Protein AF-A0A9X1GFK8-F1 (afdb_monomer)

pLDDT: mean 91.01, std 6.74, range [55.97, 97.25]

Sequence (91 aa):
KERSILLLSSQEMGLPILYKNLILNKYPSFKKVDIYEKDVFSLDYTLINQYDLVLTDVNLNLNRISSAILKISKVPTDAFWHNLETFLHST

Foldseek 3Di:
DQAAEEEEEPDPPVQLVVVVVVCCVVPVVRDRYYYDPDDPVDDDLVVVQVGQEYEYCDDDDPVSHPHHYDYDDPDQDPVSVVVVVCSNPDD

Secondary structure (DSSP, 8-state):
----EEEE-SS-THHHHHHHHHHHHH-TT---EEE--S-TTS--HHHHTTSSEEEESS---TTT--SEEEE--SS--HHHHHHHHHHHH--

Nearest PDB structures (foldseek):
  5way-assembly1_B  TM=7.517E-01  e=3.078E-02  Streptococcus pneumoniae
  5way-assembly1_A  TM=6.335E-01  e=3.765E-02  Streptococcus pneumoniae
  6swl-assembly2_B  TM=5.945E-01  e=4.306E-02  Geobacillus stearothermophilus
  1zgh-assembly1_A  TM=5.974E-01  e=4.605E-02  Acetivibrio thermocellus ATCC 27405
  3fkq-assembly1_A-2  TM=6.487E-01  e=1.886E-01  Agathobacter rectalis

Solvent-accessible surface area (backbone atoms only — not comparable to full-atom values): 5570 Å² total; per-residue (Å²): 128,88,74,30,38,34,28,40,56,80,61,64,71,65,57,43,53,50,53,50,52,54,48,36,72,77,38,70,87,60,76,52,66,46,66,64,83,68,59,74,92,62,72,59,48,77,64,58,49,74,25,56,30,35,41,24,64,59,88,72,64,72,93,67,56,78,37,45,78,44,78,52,61,101,64,86,49,72,68,50,54,52,52,51,50,53,54,76,68,57,131

Radius of gyration: 12.32 Å; Cα contacts (8 Å, |Δi|>4): 110; chains: 1; bounding box: 30×28×26 Å

Mean predicted aligned error: 3.56 Å

Organism: Enterococcus faecium (NCBI:txid1352)

Structure (mmCIF, N/CA/C/O backbone):
data_AF-A0A9X1GFK8-F1
#
_entry.id   AF-A0A9X1GFK8-F1
#
loop_
_atom_site.group_PDB
_atom_site.id
_atom_site.type_symbol
_atom_site.label_atom_id
_atom_site.label_alt_id
_atom_site.label_comp_id
_atom_site.label_asym_id
_atom_site.label_entity_id
_atom_site.label_seq_id
_atom_site.pdbx_PDB_ins_code
_atom_site.Cartn_x
_atom_site.Cartn_y
_atom_site.Cartn_z
_atom_site.occupancy
_atom_site.B_iso_or_equiv
_atom_site.auth_seq_id
_atom_site.auth_comp_id
_atom_site.auth_asym_id
_atom_site.auth_atom_id
_atom_site.pdbx_PDB_model_num
ATOM 1 N N . LYS A 1 1 ? -10.384 -4.547 15.339 1.00 59.75 1 LYS A N 1
ATOM 2 C CA . LYS A 1 1 ? -9.004 -4.878 14.902 1.00 59.75 1 LYS A CA 1
ATOM 3 C C . LYS A 1 1 ? -8.458 -3.631 14.217 1.00 59.75 1 LYS A C 1
ATOM 5 O O . LYS A 1 1 ? -9.174 -3.094 13.385 1.00 59.75 1 LYS A O 1
ATOM 10 N N . GLU A 1 2 ? -7.301 -3.106 14.621 1.00 77.12 2 GLU A N 1
ATOM 11 C CA . GLU A 1 2 ? -6.707 -1.949 13.929 1.00 77.12 2 GLU A CA 1
ATOM 12 C C . GLU A 1 2 ? -6.310 -2.387 12.513 1.00 77.12 2 GLU A C 1
ATOM 14 O O . GLU A 1 2 ? -5.653 -3.421 12.363 1.00 77.12 2 GLU A O 1
ATOM 19 N N . ARG A 1 3 ? -6.776 -1.661 11.488 1.00 88.25 3 ARG A N 1
ATOM 20 C CA . ARG A 1 3 ? -6.424 -1.956 10.093 1.00 88.25 3 ARG A CA 1
ATOM 21 C C . ARG A 1 3 ? -4.935 -1.693 9.882 1.00 88.25 3 ARG A C 1
ATOM 23 O O . ARG A 1 3 ? -4.338 -0.873 10.569 1.00 88.25 3 ARG A O 1
ATOM 30 N N . SER A 1 4 ? -4.337 -2.392 8.933 1.00 94.06 4 SER A N 1
ATOM 31 C CA . SER A 1 4 ? -2.913 -2.304 8.627 1.00 94.06 4 SER A CA 1
ATOM 32 C C . SER A 1 4 ? -2.681 -1.984 7.159 1.00 94.06 4 SER A C 1
ATOM 34 O O . SER A 1 4 ? -3.358 -2.529 6.286 1.00 94.06 4 SER A O 1
ATOM 36 N N . ILE A 1 5 ? -1.731 -1.085 6.900 1.00 96.06 5 ILE A N 1
ATOM 37 C CA . ILE A 1 5 ? -1.375 -0.626 5.558 1.00 96.06 5 ILE A CA 1
ATOM 38 C C . ILE A 1 5 ? 0.084 -0.958 5.272 1.00 96.06 5 ILE A C 1
ATOM 40 O O . ILE A 1 5 ? 0.963 -0.634 6.069 1.00 96.06 5 ILE A O 1
ATOM 44 N N . LEU A 1 6 ? 0.331 -1.532 4.098 1.00 97.25 6 LEU A N 1
ATOM 45 C CA . LEU A 1 6 ? 1.661 -1.682 3.524 1.00 97.25 6 LEU A CA 1
ATOM 46 C C . LEU A 1 6 ? 1.822 -0.754 2.320 1.00 97.25 6 LEU A C 1
ATOM 48 O O . LEU A 1 6 ? 1.027 -0.793 1.382 1.00 97.25 6 LEU A O 1
ATOM 52 N N . LEU A 1 7 ? 2.876 0.052 2.325 1.00 96.56 7 LEU A N 1
ATOM 53 C CA . LEU A 1 7 ? 3.297 0.877 1.199 1.00 96.56 7 LEU A CA 1
ATOM 54 C C . LEU A 1 7 ? 4.344 0.130 0.386 1.00 96.56 7 LEU A C 1
ATOM 56 O O . LEU A 1 7 ? 5.450 -0.119 0.863 1.00 96.56 7 LEU A O 1
ATOM 60 N N . LEU A 1 8 ? 3.996 -0.208 -0.849 1.00 95.06 8 LEU A N 1
ATOM 61 C CA . LEU A 1 8 ? 4.846 -0.971 -1.752 1.00 95.06 8 LEU A CA 1
ATOM 62 C C . LEU A 1 8 ? 4.985 -0.209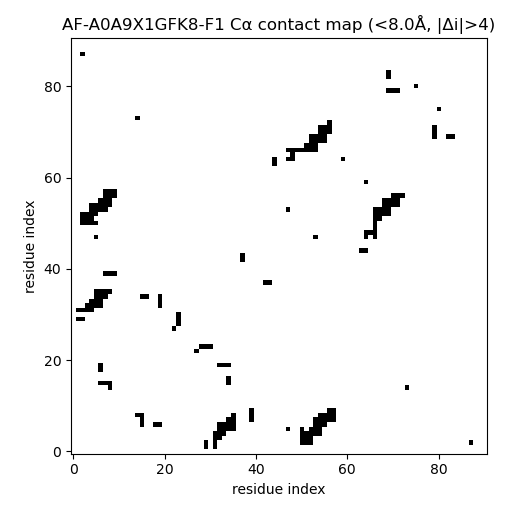 -3.061 1.00 95.06 8 LEU A C 1
ATOM 64 O O . LEU A 1 8 ? 4.022 -0.090 -3.812 1.00 95.06 8 LEU A O 1
ATOM 68 N N . SER A 1 9 ? 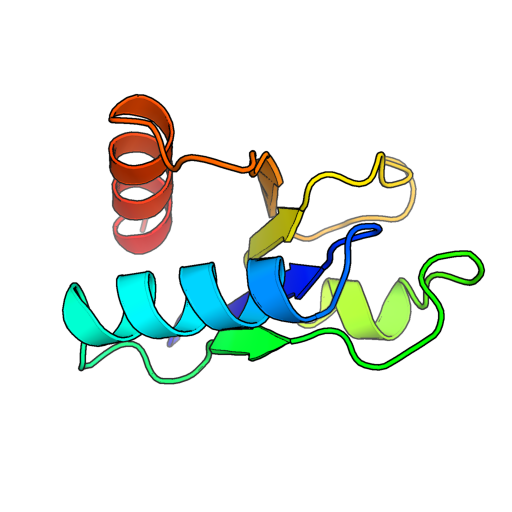6.180 0.291 -3.351 1.00 92.94 9 SER A N 1
ATOM 69 C CA . SER A 1 9 ? 6.421 1.118 -4.530 1.00 92.94 9 SER A CA 1
ATOM 70 C C . SER A 1 9 ? 7.642 0.641 -5.292 1.00 92.94 9 SER A C 1
ATOM 72 O O . SER A 1 9 ? 8.672 0.398 -4.675 1.00 92.94 9 SER A O 1
ATOM 74 N N . SER A 1 10 ? 7.541 0.574 -6.619 1.00 88.31 10 SER A N 1
ATOM 75 C CA . SER A 1 10 ? 8.708 0.365 -7.495 1.00 88.31 10 SER A CA 1
ATOM 76 C C . SER A 1 10 ? 9.530 1.634 -7.729 1.00 88.31 10 SER A C 1
ATOM 78 O O . SER A 1 10 ? 10.682 1.556 -8.152 1.00 88.31 10 SER A O 1
ATOM 80 N N . GLN A 1 11 ? 8.949 2.804 -7.455 1.00 83.38 11 GLN A N 1
ATOM 81 C CA . GLN A 1 11 ? 9.678 4.072 -7.418 1.00 83.38 11 GLN A CA 1
ATOM 82 C C . GLN A 1 11 ? 10.572 4.167 -6.176 1.00 83.38 11 GLN A C 1
ATOM 84 O O . GLN A 1 11 ? 10.415 3.401 -5.226 1.00 83.38 11 GLN A O 1
ATOM 89 N N . GLU A 1 12 ? 11.472 5.152 -6.172 1.00 79.19 12 GLU A N 1
ATOM 90 C CA . GLU A 1 12 ? 12.353 5.466 -5.045 1.00 79.19 12 GLU A CA 1
ATOM 91 C C . GLU A 1 12 ? 11.604 5.516 -3.700 1.00 79.19 12 GLU A C 1
ATOM 93 O O . GLU A 1 12 ? 10.437 5.921 -3.632 1.00 79.19 12 GLU A O 1
ATOM 98 N N . MET A 1 13 ? 12.310 5.186 -2.608 1.00 83.06 13 MET A N 1
ATOM 99 C CA . MET A 1 13 ? 11.772 5.187 -1.235 1.00 83.06 13 MET A CA 1
ATOM 100 C C . MET A 1 13 ? 11.050 6.487 -0.842 1.00 83.06 13 MET A C 1
ATOM 102 O O . MET A 1 13 ? 10.214 6.470 0.062 1.00 83.06 13 MET A O 1
ATOM 106 N N . GLY A 1 14 ? 11.324 7.603 -1.525 1.00 89.19 14 GLY A N 1
ATOM 107 C CA . GLY A 1 14 ? 10.635 8.872 -1.313 1.00 89.19 14 GLY A CA 1
ATOM 108 C C . GLY A 1 14 ? 9.112 8.781 -1.447 1.00 89.19 14 GLY A C 1
ATOM 109 O O . GLY A 1 14 ? 8.409 9.421 -0.666 1.00 89.19 14 GLY A O 1
ATOM 110 N N . LEU A 1 15 ? 8.579 7.964 -2.367 1.00 91.19 15 LEU A N 1
ATOM 111 C CA . LEU A 1 15 ? 7.128 7.867 -2.566 1.00 91.19 15 LEU A CA 1
ATOM 112 C C . LEU A 1 15 ? 6.420 7.139 -1.402 1.00 91.19 15 LEU A C 1
ATOM 114 O O . LEU A 1 15 ? 5.493 7.723 -0.834 1.00 91.19 15 LEU A O 1
ATOM 118 N N . PRO A 1 16 ? 6.848 5.934 -0.970 1.00 93.94 16 PRO A N 1
ATOM 119 C CA . PRO A 1 16 ? 6.343 5.320 0.259 1.00 93.94 16 PRO A CA 1
ATOM 120 C C . PRO A 1 16 ? 6.443 6.233 1.484 1.00 93.94 16 PRO A C 1
ATOM 122 O O . PRO A 1 16 ? 5.473 6.371 2.225 1.00 93.94 16 PRO A O 1
ATOM 125 N N . ILE A 1 17 ? 7.583 6.904 1.682 1.00 94.56 17 ILE A N 1
ATOM 126 C CA . ILE A 1 17 ? 7.786 7.804 2.827 1.00 94.56 17 ILE A CA 1
ATOM 127 C C . ILE A 1 17 ? 6.800 8.979 2.782 1.00 94.56 17 ILE A C 1
ATOM 129 O O . ILE A 1 17 ? 6.187 9.302 3.801 1.00 94.56 17 ILE A O 1
ATOM 133 N N . LEU A 1 18 ? 6.599 9.584 1.606 1.00 94.12 18 LEU A N 1
ATOM 134 C CA . LEU A 1 18 ? 5.627 10.659 1.409 1.00 94.12 18 LEU A CA 1
ATOM 135 C C . LEU A 1 18 ? 4.224 10.213 1.831 1.00 94.12 18 LEU A C 1
ATOM 137 O O . LEU A 1 18 ? 3.599 10.867 2.664 1.00 94.12 18 LEU A O 1
ATOM 141 N N . TYR A 1 19 ? 3.738 9.089 1.300 1.00 94.94 19 TYR A N 1
ATOM 142 C CA . TYR A 1 19 ? 2.403 8.593 1.638 1.00 94.94 19 TYR A CA 1
ATOM 143 C C . TYR A 1 19 ? 2.278 8.220 3.115 1.00 94.94 19 TYR A C 1
ATOM 145 O O . TYR A 1 19 ? 1.268 8.561 3.727 1.00 94.94 19 TYR A O 1
ATOM 153 N N . LYS A 1 20 ? 3.298 7.589 3.713 1.00 95.50 20 LYS A N 1
ATOM 154 C CA . LYS A 1 20 ? 3.310 7.289 5.151 1.00 95.50 20 LYS A CA 1
ATOM 155 C C . LYS A 1 20 ? 3.114 8.559 5.976 1.00 95.50 20 LYS A C 1
ATOM 157 O O . LYS A 1 20 ? 2.224 8.605 6.820 1.00 95.50 20 LYS A O 1
ATOM 162 N N . ASN A 1 21 ? 3.886 9.605 5.686 1.00 94.69 21 ASN A N 1
ATOM 163 C CA . ASN A 1 21 ? 3.797 10.878 6.401 1.00 94.69 21 ASN A CA 1
ATOM 164 C C . ASN A 1 21 ? 2.443 11.565 6.192 1.00 94.69 21 ASN A C 1
ATOM 166 O O . ASN A 1 21 ? 1.852 12.057 7.148 1.00 94.69 21 ASN A O 1
ATOM 170 N N . LEU A 1 22 ? 1.919 11.572 4.963 1.00 94.50 22 LEU A N 1
ATOM 171 C CA . LEU A 1 22 ? 0.613 12.165 4.669 1.00 94.50 22 LEU A CA 1
ATOM 172 C C . LEU A 1 22 ? -0.525 11.453 5.413 1.00 94.50 22 LEU A C 1
ATOM 174 O O . LEU A 1 22 ? -1.390 12.115 5.985 1.00 94.50 22 LEU A O 1
ATOM 178 N N . ILE A 1 23 ? -0.512 10.117 5.434 1.00 93.56 23 ILE A N 1
ATOM 179 C CA . ILE A 1 23 ? 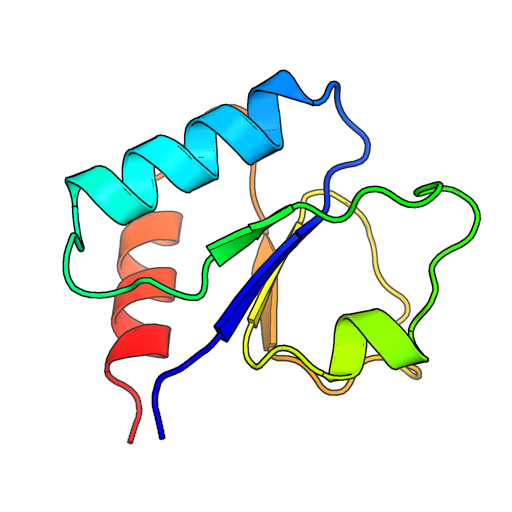-1.518 9.315 6.138 1.00 93.56 23 ILE A CA 1
ATOM 180 C C . ILE A 1 23 ? -1.428 9.558 7.642 1.00 93.56 23 ILE A C 1
ATOM 182 O O . ILE A 1 23 ? -2.452 9.832 8.255 1.00 93.56 23 ILE A O 1
ATOM 186 N N . LEU A 1 24 ? -0.228 9.521 8.228 1.00 93.12 24 LEU A N 1
ATOM 187 C CA . LEU A 1 24 ? -0.040 9.745 9.666 1.00 93.12 24 LEU A CA 1
ATOM 188 C C . LEU A 1 24 ? -0.384 11.179 10.090 1.00 93.12 24 LEU A C 1
ATOM 190 O O . LEU A 1 24 ? -0.915 11.378 11.177 1.00 93.12 24 LEU A O 1
ATOM 194 N N . ASN A 1 25 ? -0.147 12.174 9.233 1.00 93.75 25 ASN A N 1
ATOM 195 C CA . ASN A 1 25 ? -0.556 13.553 9.503 1.00 93.75 25 ASN A CA 1
ATOM 196 C C . ASN A 1 25 ? -2.083 13.712 9.491 1.00 93.75 25 ASN A C 1
ATOM 198 O O . ASN A 1 25 ? -2.629 14.440 10.316 1.00 93.75 25 ASN A O 1
ATOM 202 N N . LYS A 1 26 ? -2.778 13.042 8.561 1.00 92.00 26 LYS A N 1
ATOM 203 C CA . LYS A 1 26 ? -4.242 13.118 8.441 1.00 92.00 26 LYS A CA 1
ATOM 204 C C . LYS A 1 26 ? -4.967 12.221 9.451 1.00 92.00 26 LYS A C 1
ATOM 206 O O . LYS A 1 26 ? -6.029 12.591 9.941 1.00 92.00 26 LYS A O 1
ATOM 211 N N . TYR A 1 27 ? -4.377 11.076 9.789 1.00 90.12 27 TYR A N 1
ATOM 212 C CA . TYR A 1 27 ? -4.916 10.066 10.700 1.00 90.12 27 TYR A CA 1
ATOM 213 C C . TYR A 1 27 ? -3.862 9.654 11.752 1.00 90.12 27 TYR A C 1
ATOM 215 O O . TYR A 1 27 ? -3.342 8.538 11.703 1.00 90.12 27 TYR A O 1
ATOM 223 N N . PRO A 1 28 ? -3.550 10.508 12.747 1.00 86.06 28 PRO A N 1
ATOM 224 C CA . PRO A 1 28 ? -2.460 10.258 13.705 1.00 86.06 28 PRO A CA 1
ATOM 225 C C . PRO A 1 28 ? -2.667 9.037 14.609 1.00 86.06 28 PRO A C 1
ATOM 227 O O . PRO A 1 28 ? -1.715 8.487 15.164 1.00 86.06 28 PRO A O 1
ATOM 230 N N . SER A 1 29 ? -3.920 8.614 14.786 1.00 84.56 29 SER A N 1
ATOM 231 C CA . SER A 1 29 ? -4.278 7.412 15.539 1.00 84.56 29 SER A CA 1
ATOM 232 C C . SER A 1 29 ? -3.996 6.116 14.775 1.00 84.56 29 SER A C 1
ATOM 234 O O . SER A 1 29 ? -3.985 5.059 15.399 1.00 84.56 29 SER A O 1
ATOM 236 N N 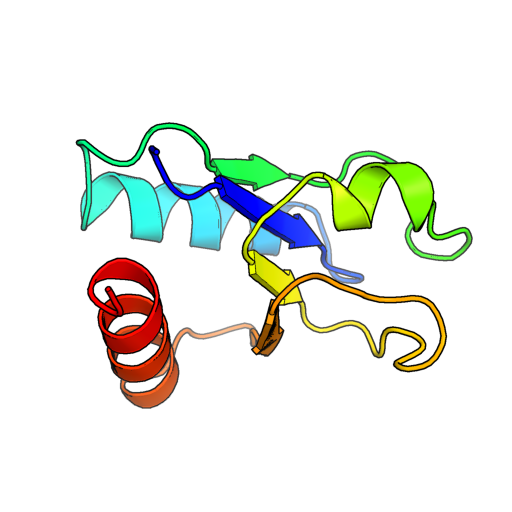. PHE A 1 30 ? -3.759 6.184 13.462 1.00 83.44 30 PHE A N 1
ATOM 237 C CA . PHE A 1 30 ? -3.562 5.028 12.598 1.00 83.44 30 PHE A CA 1
ATOM 238 C C . PHE A 1 30 ? -2.080 4.647 12.530 1.00 83.44 30 PHE A C 1
ATOM 240 O O . PHE A 1 30 ? -1.334 5.150 11.693 1.00 83.44 30 PHE A O 1
ATOM 247 N N . LYS A 1 31 ? -1.617 3.784 13.441 1.00 78.44 31 LYS A N 1
ATOM 248 C CA . LYS A 1 31 ? -0.171 3.592 13.662 1.00 78.44 31 LYS A CA 1
ATOM 249 C C . LYS A 1 31 ? 0.449 2.497 12.805 1.00 78.44 31 LYS A C 1
ATOM 251 O O . LYS A 1 31 ? 1.664 2.489 12.619 1.00 78.44 31 LYS A O 1
ATOM 256 N N . LYS A 1 32 ? -0.360 1.584 12.266 1.00 91.94 32 LYS A N 1
ATOM 257 C CA . LYS A 1 32 ? 0.129 0.423 11.513 1.00 91.94 32 LYS A CA 1
ATOM 258 C C . LYS A 1 32 ? 0.247 0.712 10.010 1.00 91.94 32 LYS A C 1
ATOM 260 O O . LYS A 1 32 ? -0.479 0.143 9.194 1.00 91.94 32 LYS A O 1
ATOM 265 N N . VAL A 1 33 ? 1.165 1.621 9.670 1.00 95.00 33 VAL A N 1
ATOM 266 C CA . VAL A 1 33 ? 1.542 1.988 8.293 1.00 95.00 33 VAL A CA 1
ATOM 267 C C . VAL A 1 33 ? 3.017 1.664 8.071 1.00 95.00 33 VAL A C 1
ATOM 269 O O . VAL A 1 33 ? 3.904 2.396 8.527 1.00 95.00 33 VAL A O 1
ATOM 272 N N . ASP A 1 34 ? 3.284 0.593 7.333 1.00 96.00 34 ASP A N 1
ATOM 273 C CA . ASP A 1 34 ? 4.638 0.100 7.080 1.00 96.00 34 ASP A CA 1
ATOM 274 C C . ASP A 1 34 ? 5.049 0.301 5.622 1.00 96.00 34 ASP A C 1
ATOM 276 O O . ASP A 1 34 ? 4.213 0.492 4.740 1.00 96.00 34 ASP A O 1
ATOM 280 N N . ILE A 1 35 ? 6.356 0.279 5.375 1.00 96.00 35 ILE A N 1
ATOM 281 C CA . ILE A 1 35 ? 6.944 0.357 4.036 1.00 96.00 35 ILE A CA 1
ATOM 282 C C . ILE A 1 35 ? 7.541 -1.012 3.723 1.00 96.00 35 ILE A C 1
ATOM 284 O O . ILE A 1 35 ? 8.196 -1.616 4.567 1.00 96.00 35 ILE A O 1
ATOM 288 N N . TYR A 1 36 ? 7.300 -1.513 2.517 1.00 95.38 36 TYR A N 1
ATOM 289 C CA . TYR A 1 36 ? 7.898 -2.754 2.049 1.00 95.38 36 TYR A CA 1
ATOM 290 C C . TYR A 1 36 ? 9.384 -2.528 1.739 1.00 95.38 36 TYR A C 1
ATOM 292 O O . TYR A 1 36 ? 9.721 -1.781 0.825 1.00 95.38 36 TYR A O 1
ATOM 300 N N . GLU A 1 37 ? 10.266 -3.166 2.511 1.00 90.19 37 GLU A N 1
ATOM 301 C CA . GLU A 1 37 ? 11.725 -2.971 2.419 1.00 90.19 37 GLU A CA 1
ATOM 302 C C . GLU A 1 37 ? 12.439 -4.007 1.538 1.00 90.19 37 GLU A C 1
ATOM 304 O O . GLU A 1 37 ? 13.623 -3.861 1.237 1.00 90.19 37 GLU A O 1
ATOM 309 N N . LYS A 1 38 ? 11.744 -5.078 1.137 1.00 88.50 38 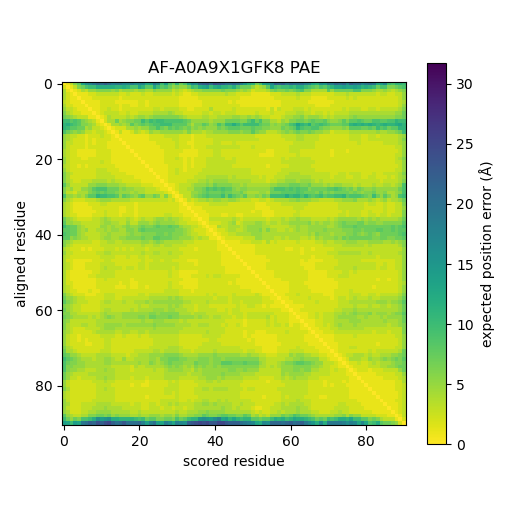LYS A N 1
ATOM 310 C CA . LYS A 1 38 ? 12.322 -6.125 0.284 1.00 88.50 38 LYS A CA 1
ATOM 311 C C . LYS A 1 38 ? 12.330 -5.695 -1.184 1.00 88.50 38 LYS A C 1
ATOM 313 O O . LYS A 1 38 ? 11.672 -4.737 -1.583 1.00 88.50 38 LYS A O 1
ATOM 318 N N . ASP A 1 39 ? 13.045 -6.465 -1.996 1.00 85.81 39 ASP A N 1
ATOM 319 C CA . ASP A 1 39 ? 13.091 -6.269 -3.440 1.00 85.81 39 ASP A CA 1
ATOM 320 C C . ASP A 1 39 ? 11.687 -6.340 -4.070 1.00 85.81 39 ASP A C 1
ATOM 322 O O . ASP A 1 39 ? 10.933 -7.299 -3.883 1.00 85.81 39 ASP A O 1
ATOM 326 N N . VAL A 1 40 ? 11.343 -5.308 -4.836 1.00 86.12 40 VAL A N 1
ATOM 327 C CA . VAL A 1 40 ? 10.073 -5.184 -5.561 1.00 86.12 40 VAL A CA 1
ATOM 328 C C . VAL A 1 40 ? 10.016 -6.067 -6.805 1.00 86.12 40 VAL A C 1
ATOM 330 O O . VAL A 1 40 ? 8.923 -6.370 -7.281 1.00 86.12 40 VAL A O 1
ATOM 333 N N . PHE A 1 41 ? 11.167 -6.519 -7.315 1.00 84.50 41 PHE A N 1
ATOM 334 C CA . PHE A 1 41 ? 11.237 -7.493 -8.406 1.00 84.50 41 PHE A CA 1
ATOM 335 C C . PHE A 1 41 ? 11.025 -8.933 -7.913 1.00 84.50 41 PHE A C 1
ATOM 337 O O . PHE A 1 41 ? 10.692 -9.811 -8.708 1.00 84.50 41 PHE A O 1
ATOM 344 N N . SER A 1 42 ? 11.140 -9.168 -6.601 1.00 89.75 42 SER A N 1
ATOM 345 C CA . SER A 1 42 ? 10.914 -10.463 -5.951 1.00 89.75 42 SER A CA 1
ATOM 346 C C . SER A 1 42 ? 9.940 -10.326 -4.776 1.00 89.75 42 SER A C 1
ATOM 348 O O . SER A 1 42 ? 10.307 -10.312 -3.600 1.00 89.75 42 SER A O 1
ATOM 350 N N . LEU A 1 43 ? 8.655 -10.192 -5.115 1.00 93.12 43 LEU A N 1
ATOM 351 C CA . LEU A 1 43 ? 7.588 -9.928 -4.150 1.00 93.12 43 LEU A CA 1
ATOM 352 C C . LEU A 1 43 ? 7.298 -11.128 -3.234 1.00 93.12 43 LEU A C 1
ATOM 354 O O . LEU A 1 43 ? 6.900 -12.208 -3.684 1.00 93.12 43 LEU A O 1
ATOM 358 N N . ASP A 1 44 ? 7.404 -10.899 -1.927 1.00 94.94 44 ASP A N 1
ATOM 359 C CA . ASP A 1 44 ? 7.021 -11.836 -0.877 1.00 94.94 44 ASP A CA 1
ATOM 360 C C . ASP A 1 44 ? 5.533 -11.678 -0.538 1.00 94.94 44 ASP A C 1
ATOM 362 O O . ASP A 1 44 ? 5.138 -10.929 0.357 1.00 94.94 44 ASP A O 1
ATOM 366 N N . TYR A 1 45 ? 4.693 -12.410 -1.267 1.00 94.94 45 TYR A N 1
ATOM 367 C CA . TYR A 1 45 ? 3.244 -12.403 -1.055 1.00 94.94 45 TYR A CA 1
ATOM 368 C C . TYR A 1 45 ? 2.830 -12.916 0.329 1.00 94.94 45 TYR A C 1
ATOM 370 O O . TYR A 1 45 ? 1.780 -12.515 0.822 1.00 94.94 45 TYR A O 1
ATOM 378 N N . THR A 1 46 ? 3.642 -13.755 0.981 1.00 94.88 46 THR A N 1
ATOM 379 C CA . THR A 1 46 ? 3.358 -14.216 2.346 1.00 94.88 46 THR A CA 1
ATOM 380 C C . THR A 1 46 ? 3.429 -13.052 3.326 1.00 94.88 46 THR A C 1
ATOM 382 O O . THR A 1 46 ? 2.577 -12.952 4.203 1.00 94.88 46 THR A O 1
ATOM 385 N N . LEU A 1 47 ? 4.408 -12.156 3.161 1.00 95.12 47 LEU A N 1
ATOM 386 C CA . LEU A 1 47 ? 4.515 -10.932 3.954 1.00 95.12 47 LEU A CA 1
ATOM 387 C C . LEU A 1 47 ? 3.433 -9.915 3.576 1.00 95.12 47 LEU A C 1
ATOM 389 O O . LEU A 1 47 ? 2.772 -9.374 4.458 1.00 95.12 47 LEU A O 1
ATOM 393 N N . ILE A 1 48 ? 3.221 -9.679 2.278 1.00 95.88 48 ILE A N 1
ATOM 394 C CA . ILE A 1 48 ? 2.242 -8.692 1.794 1.00 95.88 48 ILE A CA 1
ATOM 395 C C . ILE A 1 48 ? 0.834 -9.014 2.322 1.00 95.88 48 ILE A C 1
ATOM 397 O O . ILE A 1 48 ? 0.146 -8.125 2.819 1.00 95.88 48 ILE A O 1
ATOM 401 N N . ASN A 1 49 ? 0.442 -10.291 2.305 1.00 96.00 49 ASN A N 1
ATOM 402 C CA . ASN A 1 49 ? -0.881 -10.749 2.737 1.00 96.00 49 ASN A CA 1
ATOM 403 C C . ASN A 1 49 ? -1.128 -10.661 4.258 1.00 96.00 49 ASN A C 1
ATOM 405 O O . ASN A 1 49 ? -2.230 -10.964 4.712 1.00 96.00 49 ASN A O 1
ATOM 409 N N . GLN A 1 50 ? -0.141 -10.242 5.059 1.00 95.12 50 GLN A N 1
ATOM 410 C CA . GLN A 1 50 ? -0.333 -9.960 6.490 1.00 95.12 50 GLN A CA 1
ATOM 411 C C . GLN A 1 50 ? -1.009 -8.605 6.745 1.00 95.12 50 GLN A C 1
ATOM 413 O O . GLN A 1 50 ? -1.441 -8.340 7.871 1.00 95.12 50 GLN A O 1
ATOM 418 N N . TYR A 1 51 ? -1.083 -7.757 5.716 1.00 95.81 51 TYR A N 1
ATOM 419 C CA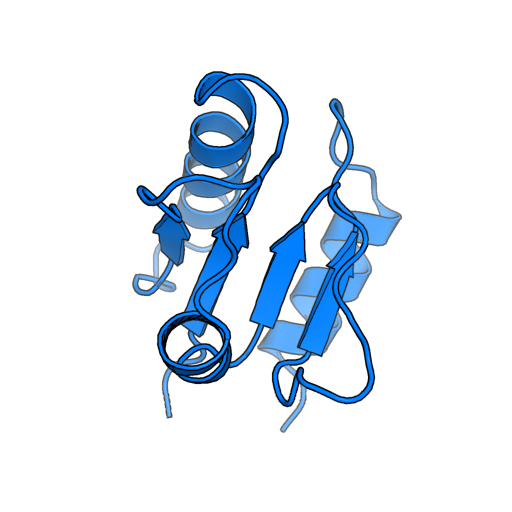 . TYR A 1 51 ? -1.658 -6.421 5.777 1.00 95.81 51 TYR A CA 1
ATOM 420 C C . TYR A 1 51 ? -3.078 -6.403 5.216 1.00 95.81 51 TYR A C 1
ATOM 422 O O . TYR A 1 51 ? -3.395 -7.125 4.272 1.00 95.81 51 TYR A O 1
ATOM 430 N N . ASP A 1 52 ? -3.942 -5.556 5.775 1.00 95.06 52 ASP A N 1
ATOM 431 C CA . ASP A 1 52 ? -5.336 -5.459 5.327 1.00 95.06 52 ASP A CA 1
ATOM 432 C C . ASP A 1 52 ? -5.449 -4.665 4.007 1.00 95.06 52 ASP A C 1
ATOM 434 O O . ASP A 1 52 ? -6.302 -4.969 3.171 1.00 95.06 52 ASP A O 1
ATOM 438 N N . LEU A 1 53 ? -4.568 -3.677 3.797 1.00 95.81 53 LEU A N 1
ATOM 439 C CA . LEU A 1 53 ? -4.491 -2.858 2.584 1.00 95.81 53 LEU A CA 1
ATOM 440 C C . LEU A 1 53 ? -3.048 -2.698 2.095 1.00 95.81 53 LEU A C 1
ATOM 442 O O . LEU A 1 53 ? -2.134 -2.434 2.874 1.00 95.81 53 LEU A O 1
ATOM 446 N N . VAL A 1 54 ? -2.869 -2.764 0.778 1.00 96.75 54 VAL A N 1
ATOM 447 C CA . VAL A 1 54 ? -1.608 -2.475 0.095 1.00 96.75 54 VAL A CA 1
ATOM 448 C C . VAL A 1 54 ? -1.778 -1.242 -0.786 1.00 96.75 54 VAL A C 1
ATOM 450 O O . VAL A 1 54 ? -2.578 -1.229 -1.724 1.00 96.75 54 VAL A O 1
ATOM 453 N N . LEU A 1 55 ? -1.002 -0.206 -0.484 1.00 96.56 55 LEU A N 1
ATOM 454 C CA . LEU A 1 55 ? -0.875 1.006 -1.281 1.00 96.56 55 LEU A CA 1
ATOM 455 C C . LEU A 1 55 ? 0.277 0.826 -2.264 1.00 96.56 55 LEU A C 1
ATOM 457 O O . LEU A 1 55 ? 1.429 0.724 -1.840 1.00 96.56 55 LEU A O 1
ATOM 461 N N . THR A 1 56 ? -0.015 0.753 -3.565 1.00 95.81 56 THR A N 1
ATOM 462 C CA . THR A 1 56 ? 1.026 0.392 -4.537 1.00 95.81 56 THR A CA 1
ATOM 463 C C . THR A 1 56 ? 0.870 0.987 -5.929 1.00 95.81 56 THR A C 1
ATOM 465 O O . THR A 1 56 ? -0.236 1.145 -6.438 1.00 95.81 56 THR A O 1
ATOM 468 N N . ASP A 1 57 ? 1.993 1.320 -6.562 1.00 93.38 57 ASP A N 1
ATOM 469 C CA . ASP A 1 57 ? 2.071 1.627 -7.993 1.00 93.38 57 ASP A CA 1
ATOM 470 C C . ASP A 1 57 ? 2.381 0.368 -8.832 1.00 93.38 57 ASP A C 1
ATOM 472 O O . ASP A 1 57 ? 2.115 0.331 -10.034 1.00 93.38 57 ASP A O 1
ATOM 476 N N . VAL A 1 58 ? 2.835 -0.711 -8.188 1.00 92.38 58 VAL A N 1
ATOM 477 C CA . VAL A 1 58 ? 3.211 -1.985 -8.808 1.00 92.38 58 VAL A CA 1
ATOM 478 C C . VAL A 1 58 ? 1.975 -2.805 -9.170 1.00 92.38 58 VAL A C 1
ATOM 480 O O 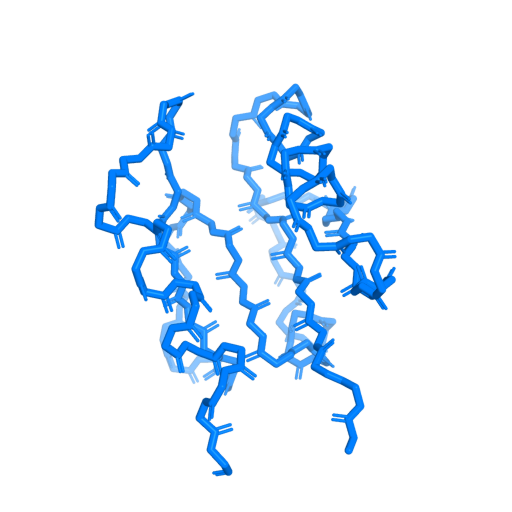. VAL A 1 58 ? 0.942 -2.787 -8.493 1.00 92.38 58 VAL A O 1
ATOM 483 N N . ASN A 1 59 ? 2.054 -3.545 -10.274 1.00 91.25 59 ASN A N 1
ATOM 484 C CA . ASN A 1 59 ? 1.036 -4.526 -10.637 1.00 91.25 59 ASN A CA 1
ATOM 485 C C . ASN A 1 59 ? 1.287 -5.835 -9.884 1.00 91.25 59 ASN A C 1
ATOM 487 O O . ASN A 1 59 ? 2.189 -6.597 -10.220 1.00 91.25 59 ASN A O 1
ATOM 491 N N . LEU A 1 60 ? 0.483 -6.079 -8.849 1.00 92.50 60 LEU A N 1
ATOM 492 C CA . LEU A 1 60 ? 0.524 -7.310 -8.067 1.00 92.50 60 LEU A CA 1
ATOM 493 C C . LEU A 1 60 ? -0.233 -8.435 -8.785 1.00 92.50 60 LEU A C 1
ATOM 495 O O . LEU A 1 60 ? -1.234 -8.197 -9.460 1.00 92.50 60 LEU A O 1
ATOM 499 N N . ASN A 1 61 ? 0.217 -9.677 -8.605 1.00 93.19 61 ASN A N 1
ATOM 500 C CA . ASN A 1 61 ? -0.497 -10.849 -9.090 1.00 93.19 61 ASN A CA 1
ATOM 501 C C . ASN A 1 61 ? -1.766 -11.081 -8.254 1.00 93.19 61 ASN A C 1
ATOM 503 O O . ASN A 1 61 ? -1.687 -11.517 -7.104 1.00 93.19 61 ASN A O 1
ATOM 507 N N . LEU A 1 62 ? -2.928 -10.823 -8.857 1.00 90.94 62 LEU A N 1
ATOM 508 C CA . LEU A 1 62 ? -4.231 -10.926 -8.196 1.00 90.94 62 LEU A CA 1
ATOM 509 C C . LEU A 1 62 ? -4.581 -12.352 -7.741 1.00 90.94 62 LEU A C 1
ATOM 511 O O . LEU A 1 62 ? -5.347 -12.514 -6.802 1.00 90.94 62 LEU A O 1
ATOM 515 N N . ASN A 1 63 ? -3.971 -13.385 -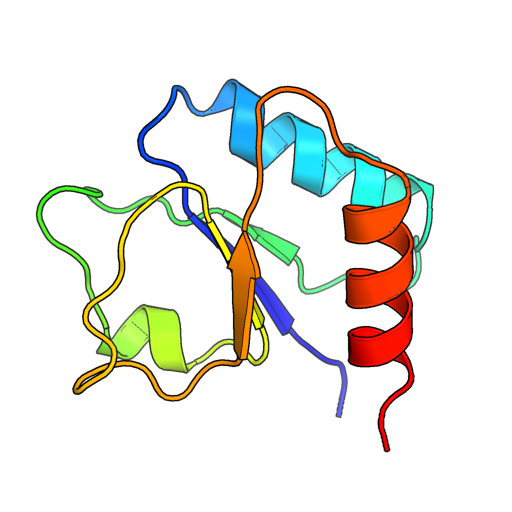8.331 1.00 94.62 63 ASN A N 1
ATOM 516 C CA . ASN A 1 63 ? -4.183 -14.776 -7.913 1.00 94.62 63 ASN A CA 1
ATOM 517 C C . ASN A 1 63 ? -3.415 -15.138 -6.630 1.00 94.62 63 ASN A C 1
ATOM 519 O O . ASN A 1 63 ? -3.597 -16.227 -6.092 1.00 94.62 63 ASN A O 1
ATOM 523 N N . ARG A 1 64 ? -2.505 -14.268 -6.168 1.00 94.69 64 ARG A N 1
ATOM 524 C CA . ARG A 1 64 ? -1.638 -14.499 -4.998 1.00 94.69 64 ARG A CA 1
ATOM 525 C C . ARG A 1 64 ? -1.885 -13.511 -3.859 1.00 94.69 64 ARG A C 1
ATOM 527 O O . ARG A 1 64 ? -1.299 -13.677 -2.790 1.00 94.69 64 ARG A O 1
ATOM 534 N N . ILE A 1 65 ? -2.703 -12.487 -4.089 1.00 95.06 65 ILE A N 1
ATOM 535 C CA . ILE A 1 65 ? -2.991 -11.427 -3.125 1.00 95.06 65 ILE A CA 1
ATOM 536 C C . ILE A 1 65 ? -4.322 -11.701 -2.417 1.00 95.06 65 ILE A C 1
ATOM 538 O O . ILE A 1 65 ? -5.307 -12.059 -3.057 1.00 95.06 65 ILE A O 1
ATOM 542 N N . SER A 1 66 ? -4.357 -11.518 -1.101 1.00 94.94 66 SER A N 1
ATOM 543 C CA . SER A 1 66 ? -5.591 -11.531 -0.302 1.00 94.94 66 SER A CA 1
ATOM 544 C C . SER A 1 66 ? -5.919 -10.168 0.308 1.00 94.94 66 SER A C 1
ATOM 546 O O . SER A 1 66 ? -7.047 -9.945 0.739 1.00 94.94 66 SER A O 1
ATOM 548 N N . SER A 1 67 ? -4.944 -9.261 0.359 1.00 94.19 67 SER A N 1
ATOM 549 C CA . SER A 1 67 ? -5.116 -7.887 0.833 1.00 94.19 67 SER A CA 1
ATOM 550 C C . SER A 1 67 ? -5.919 -7.040 -0.151 1.00 94.19 67 SER A C 1
ATOM 552 O O . SER A 1 67 ? -5.839 -7.237 -1.368 1.00 94.19 67 SER A O 1
ATOM 554 N N . ALA A 1 68 ? -6.627 -6.028 0.358 1.00 94.88 68 ALA A N 1
ATOM 555 C CA . ALA A 1 68 ? -7.167 -4.981 -0.501 1.00 94.88 68 ALA A CA 1
ATOM 556 C C . ALA A 1 68 ? -6.015 -4.226 -1.183 1.00 94.88 68 ALA A C 1
ATOM 558 O O . ALA A 1 68 ? -4.935 -4.070 -0.611 1.00 94.88 68 ALA A O 1
ATOM 559 N N . ILE A 1 69 ? -6.245 -3.735 -2.398 1.00 95.50 6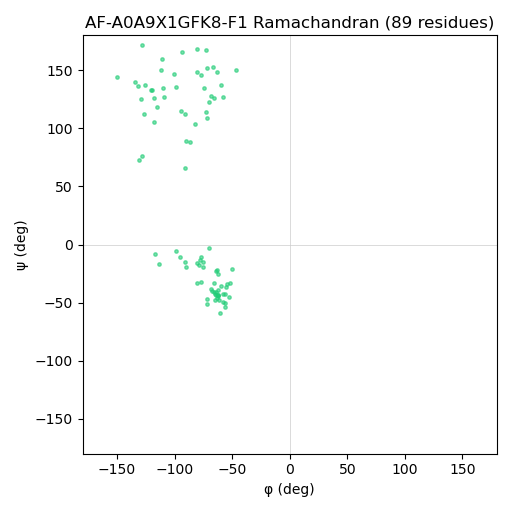9 ILE A N 1
ATOM 560 C CA . ILE A 1 69 ? -5.252 -2.967 -3.154 1.00 95.50 69 ILE A CA 1
ATOM 561 C C . ILE A 1 69 ? -5.821 -1.589 -3.444 1.00 95.50 69 ILE A C 1
ATOM 563 O O . ILE A 1 69 ? -6.938 -1.465 -3.947 1.00 95.50 69 ILE A O 1
ATOM 567 N N . LEU A 1 70 ? -5.021 -0.556 -3.199 1.00 95.56 70 LEU A N 1
ATOM 568 C CA . LEU A 1 70 ? -5.328 0.803 -3.617 1.00 95.56 70 LEU A CA 1
ATOM 569 C C . LEU A 1 70 ? -4.116 1.376 -4.352 1.00 95.56 70 LEU A C 1
ATOM 571 O O . LEU A 1 70 ? -2.984 1.349 -3.866 1.00 95.56 70 LEU A O 1
ATOM 575 N N . LYS A 1 71 ? -4.354 1.840 -5.579 1.00 94.19 71 LYS A N 1
ATOM 576 C CA . LYS A 1 71 ? -3.288 2.334 -6.448 1.00 94.19 71 LYS A CA 1
ATOM 577 C C . LYS A 1 71 ? -2.801 3.703 -5.987 1.00 94.19 71 LYS A C 1
ATOM 579 O O . LYS A 1 71 ? -3.613 4.586 -5.720 1.00 94.19 71 LYS A O 1
ATOM 584 N N . ILE A 1 72 ? -1.483 3.879 -5.939 1.00 93.44 72 ILE A N 1
ATOM 585 C CA . ILE A 1 72 ? -0.852 5.170 -5.641 1.00 93.44 72 ILE A CA 1
ATOM 586 C C . ILE A 1 72 ? -0.120 5.725 -6.861 1.00 93.44 72 ILE A C 1
ATOM 588 O O . ILE A 1 72 ? 0.383 4.990 -7.708 1.00 93.44 72 ILE A O 1
ATOM 592 N N . SER A 1 73 ? -0.060 7.050 -6.927 1.00 88.88 73 SER A N 1
ATOM 593 C CA . SER A 1 73 ? 0.670 7.828 -7.931 1.00 88.88 73 SER A CA 1
ATOM 594 C C . SER A 1 73 ? 1.572 8.857 -7.256 1.00 88.88 73 SER A C 1
ATOM 596 O O . SER A 1 73 ? 1.458 9.087 -6.055 1.00 88.88 73 SER A O 1
ATOM 598 N N . LYS A 1 74 ? 2.439 9.528 -8.026 1.00 86.50 74 LYS A N 1
ATOM 599 C CA . LYS A 1 74 ? 3.337 10.585 -7.514 1.00 86.50 74 LYS A CA 1
ATOM 600 C C . LYS A 1 74 ? 2.615 11.677 -6.719 1.00 86.50 74 LYS A C 1
ATOM 602 O O . LYS A 1 74 ? 3.178 12.219 -5.778 1.00 86.50 74 LYS A O 1
ATOM 607 N N . VAL A 1 75 ? 1.376 11.982 -7.102 1.00 87.75 75 VAL A N 1
ATOM 608 C CA . VAL A 1 75 ? 0.508 12.939 -6.413 1.00 87.75 75 VAL A CA 1
ATOM 609 C C . VAL A 1 75 ? -0.733 12.192 -5.910 1.00 87.75 75 VAL A C 1
ATOM 611 O O . VAL A 1 75 ? -1.374 11.520 -6.726 1.00 87.75 75 VAL A O 1
ATOM 614 N N . PRO A 1 76 ? -1.076 12.269 -4.611 1.00 88.62 76 PRO A N 1
ATOM 615 C CA . PRO A 1 76 ? -2.333 11.744 -4.086 1.00 88.62 76 PRO A CA 1
ATOM 616 C C . PRO A 1 76 ? -3.506 12.572 -4.614 1.00 88.62 76 PRO A C 1
ATOM 618 O O . PRO A 1 76 ? -3.509 13.795 -4.492 1.00 88.62 76 PRO A O 1
ATOM 621 N N . THR A 1 77 ? -4.502 11.910 -5.190 1.00 92.38 77 THR A N 1
ATOM 622 C CA . THR A 1 77 ? -5.720 12.558 -5.696 1.00 92.38 77 THR A CA 1
ATOM 623 C C . THR A 1 77 ? -6.827 12.557 -4.643 1.00 92.38 77 THR A C 1
ATOM 625 O O . THR A 1 77 ? -6.785 11.794 -3.677 1.00 92.38 77 THR A O 1
ATOM 628 N N . ASP A 1 78 ? -7.875 13.354 -4.845 1.00 92.06 78 ASP A N 1
ATOM 629 C CA . ASP A 1 78 ? -9.059 13.309 -3.973 1.00 92.06 78 ASP A CA 1
ATOM 630 C C . ASP A 1 78 ? -9.713 11.921 -3.970 1.00 92.06 78 ASP A C 1
ATOM 632 O O . ASP A 1 78 ? -10.135 11.424 -2.927 1.00 92.06 78 ASP A O 1
ATOM 636 N N . ALA A 1 79 ? -9.704 11.240 -5.121 1.00 91.50 79 ALA A N 1
ATOM 637 C CA . ALA A 1 79 ? -10.177 9.865 -5.241 1.00 91.50 79 ALA A CA 1
ATOM 638 C C . ALA A 1 79 ? -9.360 8.887 -4.378 1.00 91.50 79 ALA A C 1
ATOM 640 O O . ALA A 1 79 ? -9.936 7.993 -3.760 1.00 91.50 79 ALA A O 1
ATOM 641 N N . PHE A 1 80 ? -8.034 9.062 -4.291 1.00 94.31 80 PHE A N 1
ATOM 642 C CA . PHE A 1 80 ? -7.197 8.277 -3.377 1.00 94.31 80 PHE A CA 1
ATOM 643 C C . PHE A 1 80 ? -7.671 8.448 -1.929 1.00 94.31 80 PHE A C 1
ATOM 645 O O . PHE A 1 80 ? -7.893 7.454 -1.236 1.00 94.31 80 PHE A O 1
ATOM 652 N N . TRP A 1 81 ? -7.873 9.693 -1.487 1.00 94.44 81 TRP A N 1
ATOM 653 C CA . TRP A 1 81 ? -8.290 9.979 -0.114 1.00 94.44 81 TRP A CA 1
ATOM 654 C C . TRP A 1 81 ? -9.667 9.413 0.205 1.00 94.44 81 TRP A C 1
ATOM 656 O O . TRP A 1 81 ? -9.834 8.795 1.252 1.00 94.44 81 TRP A O 1
ATOM 666 N N . HIS A 1 82 ? -10.619 9.572 -0.711 1.00 94.25 82 HIS A N 1
ATOM 667 C CA . HIS A 1 82 ? -11.964 9.033 -0.557 1.00 94.25 82 HIS A CA 1
ATOM 668 C C . HIS A 1 82 ? -11.970 7.498 -0.461 1.00 94.25 82 HIS A C 1
ATOM 670 O O . HIS A 1 82 ? -12.633 6.924 0.404 1.00 94.25 82 HIS A O 1
ATOM 676 N N . ASN A 1 83 ? -11.189 6.820 -1.306 1.00 93.56 83 ASN A N 1
ATOM 677 C CA . ASN A 1 83 ? -11.082 5.361 -1.285 1.00 93.56 83 ASN A CA 1
ATOM 678 C C . ASN A 1 83 ? -10.381 4.855 -0.016 1.00 93.56 83 ASN A C 1
ATOM 680 O O . ASN A 1 83 ? -10.790 3.840 0.548 1.00 93.56 83 ASN A O 1
ATOM 684 N N . LEU A 1 84 ? -9.348 5.565 0.452 1.00 93.25 84 LEU A N 1
ATOM 685 C CA . LEU A 1 84 ? -8.668 5.241 1.704 1.00 93.25 84 LEU A CA 1
ATOM 686 C C . LEU A 1 84 ? -9.620 5.389 2.895 1.00 93.25 84 LEU A C 1
ATOM 688 O O . LEU A 1 84 ? -9.689 4.496 3.732 1.00 93.25 84 LEU A O 1
ATOM 692 N N . GLU A 1 85 ? -10.376 6.483 2.955 1.00 92.25 85 GLU A N 1
ATOM 693 C CA . GLU A 1 85 ? -11.370 6.731 4.002 1.00 92.25 85 GLU A CA 1
ATOM 694 C C . GLU A 1 85 ? -12.467 5.657 3.993 1.00 92.25 85 GLU A C 1
ATOM 696 O O . GLU A 1 85 ? -12.742 5.036 5.020 1.00 92.25 85 GLU A O 1
ATOM 701 N N . THR A 1 86 ? -13.011 5.344 2.815 1.00 91.56 86 THR A N 1
ATOM 702 C CA . THR A 1 86 ? -13.990 4.262 2.636 1.00 91.56 86 THR A CA 1
ATOM 703 C C . THR A 1 86 ? -13.443 2.925 3.125 1.00 91.56 86 THR A C 1
ATOM 705 O O . THR A 1 86 ? -14.141 2.187 3.821 1.00 91.56 86 THR A O 1
ATOM 708 N N . PHE A 1 87 ? -12.178 2.617 2.818 1.00 89.88 87 PHE A N 1
ATOM 709 C CA . PHE A 1 87 ? -11.528 1.440 3.372 1.00 89.88 87 PHE A CA 1
ATOM 710 C C . PHE A 1 87 ? -11.486 1.535 4.897 1.00 89.88 87 PHE A C 1
ATOM 712 O O . PHE A 1 87 ? -12.076 0.687 5.552 1.00 89.88 87 PHE A O 1
ATOM 719 N N . LEU A 1 88 ? -10.870 2.566 5.477 1.00 87.38 88 LEU A N 1
ATOM 720 C CA . LEU A 1 88 ? -10.685 2.697 6.927 1.00 87.38 88 LEU A CA 1
ATOM 721 C C . LEU A 1 88 ? -11.989 2.587 7.738 1.00 87.38 88 LEU A C 1
ATOM 723 O O . LEU A 1 88 ? -11.961 2.025 8.833 1.00 87.38 88 LEU A O 1
ATOM 727 N N . HIS A 1 89 ? -13.111 3.060 7.190 1.00 84.56 89 HIS A N 1
ATOM 728 C CA . HIS A 1 89 ? -14.426 3.048 7.840 1.00 84.56 89 HIS A CA 1
ATOM 729 C C . HIS A 1 89 ? -15.351 1.898 7.422 1.00 84.56 89 HIS A C 1
ATOM 731 O O . HIS A 1 89 ? -16.422 1.749 8.014 1.00 84.56 89 HIS A O 1
ATOM 737 N N . SER A 1 90 ? -14.968 1.068 6.445 1.00 78.31 90 SER A N 1
ATOM 738 C CA . SER A 1 90 ? -15.723 -0.157 6.154 1.00 78.31 90 SER A CA 1
ATOM 739 C C . SER A 1 90 ? -15.745 -1.051 7.407 1.00 78.31 90 SER A C 1
ATOM 741 O O . SER A 1 90 ? -14.767 -1.114 8.155 1.00 78.31 90 SER A O 1
ATOM 743 N N . THR A 1 91 ? -16.893 -1.643 7.724 1.00 55.97 91 THR A N 1
ATOM 744 C CA . THR A 1 91 ? -17.108 -2.387 8.979 1.00 55.97 91 THR A CA 1
ATOM 745 C C . THR A 1 91 ? -16.734 -3.851 8.818 1.00 55.97 91 THR A C 1
ATOM 747 O O . THR A 1 91 ? -17.073 -4.417 7.757 1.00 55.97 91 THR A O 1
#